Protein AF-A0A0S7YVN7-F1 (afdb_monomer_lite)

Radius of gyration: 20.63 Å; chains: 1; bounding box: 52×24×59 Å

pLDDT: mean 82.1, std 14.09, range [48.69, 96.38]

Foldseek 3Di:
DDQDVVNVVVVVVVVVVVPCPDPPQDPVNDDDDDPVVLVVLCPDPLRAAEEAADDPVQVVVDDDPNHDDQHVVCPPPDPPPDPDPPRHHDYDYPPDD

Structure (mmCIF, N/CA/C/O backbone):
data_AF-A0A0S7YVN7-F1
#
_entry.id   AF-A0A0S7YVN7-F1
#
loop_
_atom_site.group_PDB
_atom_site.id
_atom_site.type_symbol
_atom_site.label_atom_id
_atom_site.label_alt_id
_atom_site.label_comp_id
_atom_site.label_asym_id
_atom_site.label_entity_id
_atom_site.label_seq_id
_atom_site.pdbx_PDB_ins_code
_atom_site.Cartn_x
_atom_site.Cartn_y
_atom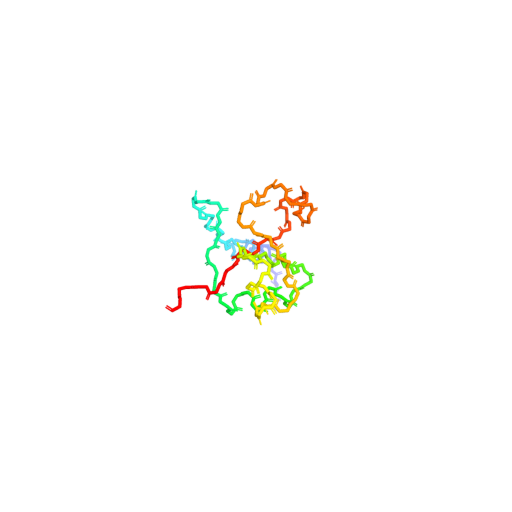_site.Cartn_z
_atom_site.occupancy
_atom_site.B_iso_or_equiv
_atom_site.auth_seq_id
_atom_site.auth_comp_id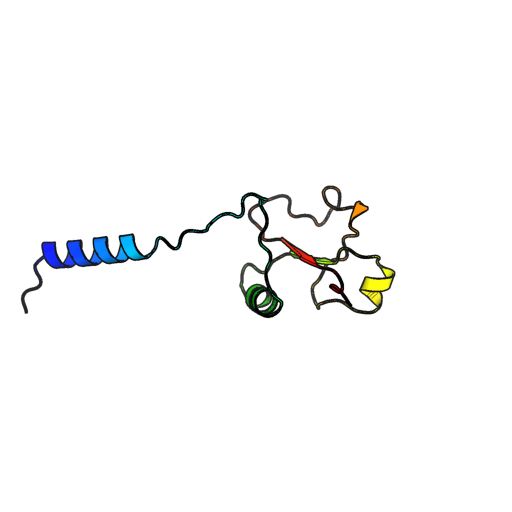
_atom_site.auth_asym_id
_atom_site.auth_atom_id
_atom_site.pdbx_PDB_model_num
ATOM 1 N N . MET A 1 1 ? -30.388 -6.851 46.287 1.00 48.69 1 MET A N 1
ATOM 2 C CA . MET A 1 1 ? -30.515 -5.890 45.169 1.00 48.69 1 MET A CA 1
ATOM 3 C C . MET A 1 1 ? -31.344 -6.569 44.089 1.00 48.69 1 MET A C 1
ATOM 5 O O . MET A 1 1 ? -30.892 -7.554 43.524 1.00 48.69 1 MET A O 1
ATOM 9 N N . LYS A 1 2 ? -32.621 -6.191 43.947 1.00 58.38 2 LYS A N 1
ATOM 10 C CA . LYS A 1 2 ? -33.590 -6.890 43.087 1.00 58.38 2 LYS A CA 1
ATOM 11 C C . LYS A 1 2 ? -33.639 -6.141 41.758 1.00 58.38 2 LYS A C 1
ATOM 13 O O . LYS A 1 2 ? -34.349 -5.149 41.629 1.00 58.38 2 LYS A O 1
ATOM 18 N N . ASN A 1 3 ? -32.786 -6.546 40.825 1.00 55.12 3 ASN A N 1
ATOM 19 C CA . ASN A 1 3 ? -32.613 -5.854 39.553 1.00 55.12 3 ASN A CA 1
ATOM 20 C C . ASN A 1 3 ? -33.898 -6.048 38.737 1.00 55.12 3 ASN A C 1
ATOM 22 O O . ASN A 1 3 ? -34.248 -7.173 38.385 1.00 55.12 3 ASN A O 1
ATOM 26 N N . SER A 1 4 ? -34.652 -4.969 38.516 1.00 66.56 4 SER A N 1
ATOM 27 C CA . SER A 1 4 ? -35.893 -5.038 37.743 1.00 66.56 4 SER A CA 1
ATOM 28 C C . SER A 1 4 ? -35.553 -5.277 36.263 1.00 66.56 4 SER A C 1
ATOM 30 O O . SER A 1 4 ? -34.578 -4.705 35.768 1.00 66.56 4 SER A O 1
ATOM 32 N N . PRO A 1 5 ? -36.343 -6.075 35.523 1.00 74.38 5 PRO A N 1
ATOM 33 C CA . PRO A 1 5 ? -36.070 -6.365 34.111 1.00 74.38 5 PRO A CA 1
ATOM 34 C C . PRO A 1 5 ? -36.052 -5.094 33.247 1.00 74.38 5 PRO A C 1
ATOM 36 O O . PRO A 1 5 ? -35.383 -5.050 32.221 1.00 74.38 5 PRO A O 1
ATOM 39 N N . ARG A 1 6 ? -36.713 -4.020 33.703 1.00 75.75 6 ARG A N 1
ATOM 40 C CA . ARG A 1 6 ? -36.684 -2.699 33.060 1.00 75.75 6 ARG A CA 1
ATOM 41 C C . ARG A 1 6 ? -35.337 -1.995 33.219 1.00 75.75 6 ARG A C 1
ATOM 43 O O . ARG A 1 6 ? -34.912 -1.314 32.296 1.00 75.75 6 ARG A O 1
ATOM 50 N N . ALA A 1 7 ? -34.662 -2.177 34.355 1.00 75.69 7 ALA A N 1
ATOM 51 C CA . ALA A 1 7 ? -33.326 -1.626 34.572 1.00 75.69 7 ALA A CA 1
ATOM 52 C C . ALA A 1 7 ? -32.281 -2.354 33.713 1.00 75.69 7 ALA A C 1
ATOM 54 O O . ALA A 1 7 ? -31.410 -1.711 33.140 1.00 75.69 7 ALA A O 1
ATOM 55 N N . LEU A 1 8 ? -32.415 -3.676 33.559 1.00 75.31 8 LEU A N 1
ATOM 56 C CA . LEU A 1 8 ? -31.544 -4.465 32.684 1.00 75.31 8 LEU A CA 1
ATOM 57 C C . LEU A 1 8 ? -31.730 -4.081 31.206 1.00 75.31 8 LEU A C 1
ATOM 59 O O . LEU A 1 8 ? -30.754 -3.903 30.485 1.00 75.31 8 LEU A O 1
ATOM 63 N N . LEU A 1 9 ? -32.983 -3.888 30.779 1.00 79.25 9 LEU A N 1
ATOM 64 C CA . LEU A 1 9 ? -33.301 -3.456 29.419 1.00 79.25 9 LEU A CA 1
ATOM 65 C C . LEU A 1 9 ? -32.792 -2.034 29.137 1.00 79.25 9 LEU A C 1
ATOM 67 O O . LEU A 1 9 ? -32.246 -1.784 28.070 1.00 79.25 9 LEU A O 1
ATOM 71 N N . ALA A 1 10 ? -32.913 -1.118 30.102 1.00 79.56 10 ALA A N 1
ATOM 72 C CA . ALA A 1 10 ? -32.404 0.245 29.967 1.00 79.56 10 ALA A CA 1
ATOM 73 C C . ALA A 1 10 ? -30.872 0.288 29.839 1.00 79.56 10 ALA A C 1
ATOM 75 O O . ALA A 1 10 ? -30.351 1.059 29.039 1.00 79.56 10 ALA A O 1
ATOM 76 N N . VAL A 1 11 ? -30.155 -0.568 30.574 1.00 81.50 11 VAL A N 1
ATOM 77 C CA . VAL A 1 11 ? -28.692 -0.687 30.469 1.00 81.50 11 VAL A CA 1
ATOM 78 C C . VAL A 1 11 ? -28.276 -1.284 29.122 1.00 81.50 11 VAL A C 1
ATOM 80 O O . VAL A 1 11 ? -27.338 -0.785 28.511 1.00 81.50 11 VAL A O 1
ATOM 83 N N . LEU A 1 12 ? -28.992 -2.293 28.618 1.00 78.00 12 LEU A N 1
ATOM 84 C CA . LEU A 1 12 ? -28.725 -2.882 27.298 1.00 78.00 12 LEU A CA 1
ATOM 85 C C . LEU A 1 12 ? -28.970 -1.889 26.155 1.00 78.00 12 LEU A C 1
ATOM 87 O O . LEU A 1 12 ? -28.157 -1.798 25.240 1.00 78.00 12 LEU A O 1
ATOM 91 N N . VAL A 1 13 ? -30.050 -1.108 26.225 1.00 78.06 13 VAL A N 1
ATOM 92 C CA . VAL A 1 13 ? -30.336 -0.052 25.241 1.00 78.06 13 VAL A CA 1
ATOM 93 C C . VAL A 1 13 ? -29.289 1.062 25.318 1.00 78.06 13 VAL A C 1
ATOM 95 O O . VAL A 1 13 ? -28.808 1.511 24.283 1.00 78.06 13 VAL A O 1
ATOM 98 N N . ALA A 1 14 ? -28.872 1.466 26.522 1.00 74.19 14 ALA A N 1
ATOM 99 C CA . ALA A 1 14 ? -27.810 2.457 26.693 1.00 74.19 14 ALA A CA 1
ATOM 100 C C . ALA A 1 14 ? -26.455 1.972 26.142 1.00 74.19 14 ALA A C 1
ATOM 102 O O . ALA A 1 14 ? -25.754 2.757 25.509 1.00 74.19 14 ALA A O 1
ATOM 103 N N . LEU A 1 15 ? -26.118 0.685 26.311 1.00 70.56 15 LEU A N 1
ATOM 104 C CA . LEU A 1 15 ? -24.909 0.086 25.730 1.00 70.56 15 LEU A CA 1
ATOM 105 C C . LEU A 1 15 ? -24.943 0.067 24.195 1.00 70.56 15 LEU A C 1
ATOM 107 O O . LEU A 1 15 ? -23.929 0.340 23.553 1.00 70.56 15 LEU A O 1
ATOM 111 N N . LEU A 1 16 ? -2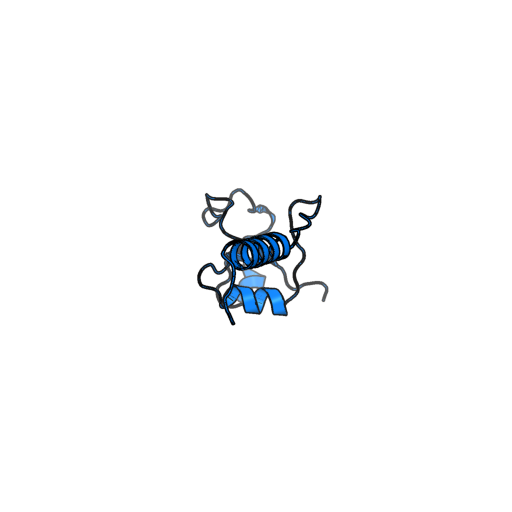6.102 -0.239 23.605 1.00 67.81 16 LEU A N 1
ATOM 112 C CA . LEU A 1 16 ? -26.274 -0.274 22.150 1.00 67.81 16 LEU A CA 1
ATOM 113 C C . LEU A 1 16 ? -26.179 1.125 21.521 1.00 67.81 16 LEU A C 1
ATOM 115 O O . LEU A 1 16 ? -25.662 1.257 20.416 1.00 67.81 16 LEU A O 1
ATOM 119 N N . LEU A 1 17 ? -26.610 2.176 22.228 1.00 62.56 17 LEU A N 1
ATOM 120 C CA . LEU A 1 17 ? -26.489 3.559 21.747 1.00 62.56 17 LEU A CA 1
ATOM 121 C C . LEU A 1 17 ? -25.051 4.105 21.808 1.00 62.56 17 LEU A C 1
ATOM 123 O O . LEU A 1 17 ? -24.717 4.996 21.032 1.00 62.56 17 LEU A O 1
ATOM 127 N N . SER A 1 18 ? -24.189 3.579 22.683 1.00 59.00 18 SER A N 1
ATOM 128 C CA . SER A 1 18 ? -22.781 4.005 22.783 1.00 59.00 18 SER A CA 1
ATOM 129 C C . SER A 1 18 ? -21.837 3.372 21.751 1.00 59.00 18 SER A C 1
ATOM 131 O O . SER A 1 18 ? -20.681 3.775 21.680 1.00 59.00 18 SER A O 1
ATOM 133 N N . ALA A 1 19 ? -22.301 2.408 20.948 1.00 56.00 19 ALA A N 1
ATOM 134 C CA . ALA A 1 19 ? -21.486 1.741 19.924 1.00 56.00 19 ALA A CA 1
ATOM 135 C C . ALA A 1 19 ? -21.499 2.450 18.554 1.00 56.00 19 ALA A C 1
ATOM 137 O O . ALA A 1 19 ? -20.865 1.987 17.609 1.00 56.00 19 ALA A O 1
ATOM 138 N N . GLY A 1 20 ? -22.202 3.580 18.435 1.00 53.25 20 GLY A N 1
ATOM 139 C CA . GLY A 1 20 ? -22.186 4.421 17.241 1.00 53.25 20 GLY A CA 1
ATOM 140 C C . GLY A 1 20 ? -20.917 5.265 17.151 1.00 53.25 20 GLY A C 1
ATOM 141 O O . GLY A 1 20 ? -21.002 6.491 17.191 1.00 53.25 20 GLY A O 1
ATOM 142 N N . SER A 1 21 ? -19.746 4.637 17.038 1.00 53.81 21 SER A N 1
ATOM 143 C CA . SER A 1 21 ? -18.570 5.327 16.511 1.00 53.81 21 SER A CA 1
ATOM 144 C C . SER A 1 21 ? -18.874 5.651 15.057 1.00 53.81 21 SER A C 1
ATOM 146 O O . SER A 1 21 ? -18.851 4.773 14.198 1.00 53.81 21 SER A O 1
ATOM 148 N N . GLY A 1 22 ? -19.258 6.900 14.801 1.00 53.28 22 GLY A N 1
ATOM 149 C CA . GLY A 1 22 ? -19.443 7.398 13.452 1.00 53.28 22 GLY A CA 1
ATOM 150 C C . GLY A 1 22 ? -18.155 7.191 12.670 1.00 53.28 22 GLY A C 1
ATOM 151 O O . GLY A 1 22 ? -17.160 7.863 12.927 1.00 53.28 22 GLY A O 1
ATOM 152 N N . ILE A 1 23 ? -18.186 6.266 11.714 1.00 53.81 23 ILE A N 1
ATOM 153 C CA . ILE A 1 23 ? -17.266 6.297 10.588 1.00 53.81 23 ILE A CA 1
ATOM 154 C C . ILE A 1 23 ? -17.701 7.531 9.804 1.00 53.81 23 ILE A C 1
ATOM 156 O O . ILE A 1 23 ? -18.666 7.497 9.039 1.00 53.81 23 ILE A O 1
ATOM 160 N N . CYS A 1 24 ? -17.062 8.664 10.083 1.00 51.56 24 CYS A N 1
ATOM 161 C CA . CYS A 1 24 ? -17.089 9.793 9.174 1.00 51.56 24 CYS A CA 1
ATOM 162 C C . CYS A 1 24 ? -16.377 9.314 7.912 1.00 51.56 24 CYS A C 1
ATOM 164 O O . CYS A 1 24 ? -15.159 9.406 7.820 1.00 51.56 24 CYS A O 1
ATOM 166 N N . ALA A 1 25 ? -17.134 8.718 6.992 1.00 56.09 25 ALA A N 1
ATOM 167 C CA . ALA A 1 25 ? -16.638 8.410 5.667 1.00 56.09 25 ALA A CA 1
ATOM 168 C C . ALA A 1 25 ? -16.106 9.717 5.070 1.00 56.09 25 ALA A C 1
ATOM 170 O O . ALA A 1 25 ? -16.848 10.701 4.969 1.00 56.09 25 ALA A O 1
ATOM 171 N N . ASP A 1 26 ? -14.814 9.744 4.751 1.00 59.75 26 ASP A N 1
ATOM 172 C CA . ASP A 1 26 ? -14.218 10.873 4.055 1.00 59.75 26 ASP A CA 1
ATOM 173 C C . ASP A 1 26 ? -14.951 11.048 2.710 1.00 59.75 26 ASP A C 1
ATOM 175 O O . ASP A 1 26 ? -15.165 10.060 1.995 1.00 59.75 26 ASP A O 1
ATOM 179 N N . PRO A 1 27 ? -15.377 12.270 2.342 1.00 61.31 27 PRO A N 1
ATOM 180 C CA . PRO A 1 27 ? -16.095 12.515 1.092 1.00 61.31 27 PRO A CA 1
ATOM 181 C C . PRO A 1 27 ? -15.309 12.118 -0.170 1.00 61.31 27 PRO A C 1
ATOM 183 O O . PRO A 1 27 ? -15.912 12.019 -1.239 1.00 61.31 27 PRO A O 1
ATOM 186 N N . GLN A 1 28 ? -13.995 11.895 -0.073 1.00 69.25 28 GLN A N 1
ATOM 187 C CA . GLN A 1 28 ? -13.137 11.423 -1.162 1.00 69.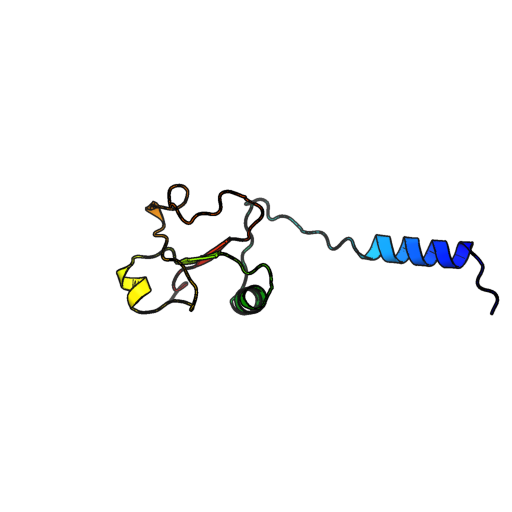25 28 GLN A CA 1
ATOM 188 C C . GLN A 1 28 ? -13.194 9.898 -1.373 1.00 69.25 28 GLN A C 1
ATOM 190 O O . GLN A 1 28 ? -12.676 9.408 -2.375 1.00 69.25 28 GLN A O 1
ATOM 195 N N . GLY A 1 29 ? -13.811 9.138 -0.459 1.00 81.88 29 GLY A N 1
ATOM 196 C CA . GLY A 1 29 ? -13.919 7.678 -0.561 1.00 81.88 29 GLY A CA 1
ATOM 197 C C . GLY A 1 29 ? -12.642 6.910 -0.201 1.00 81.88 29 GLY A C 1
ATOM 198 O O . GLY A 1 29 ? -12.559 5.719 -0.489 1.00 81.88 29 GLY A O 1
ATOM 199 N N . TYR A 1 30 ? -11.661 7.565 0.426 1.00 86.50 30 TYR A N 1
ATOM 200 C CA . TYR A 1 30 ? -10.455 6.938 0.975 1.00 86.50 30 TYR A CA 1
ATOM 201 C C . TYR A 1 30 ? -10.075 7.577 2.317 1.00 86.50 30 TYR A C 1
ATOM 203 O O . TYR A 1 30 ? -10.422 8.724 2.583 1.00 86.50 30 TYR A O 1
ATOM 211 N N . GLU A 1 31 ? -9.332 6.850 3.152 1.00 90.69 31 GLU A N 1
ATOM 212 C CA . GLU A 1 31 ? -8.800 7.355 4.422 1.00 90.69 31 GLU A CA 1
ATOM 213 C C . GLU A 1 31 ? -7.280 7.541 4.326 1.00 90.69 31 GLU A C 1
ATOM 215 O O . GLU A 1 31 ? -6.574 6.697 3.771 1.00 90.69 31 GLU A O 1
ATOM 220 N N . ILE A 1 32 ? -6.765 8.647 4.874 1.00 91.00 32 ILE A N 1
ATOM 221 C CA . ILE A 1 32 ? -5.325 8.824 5.088 1.00 91.00 32 ILE A CA 1
ATOM 222 C C . ILE A 1 32 ? -4.981 8.304 6.477 1.00 91.00 32 ILE A C 1
ATOM 224 O O . ILE A 1 32 ? -5.421 8.864 7.479 1.00 91.00 32 ILE A O 1
ATOM 228 N N . ILE A 1 33 ? -4.152 7.266 6.516 1.00 92.00 33 ILE A N 1
ATOM 229 C CA . ILE A 1 33 ? -3.679 6.633 7.746 1.00 92.00 33 ILE A CA 1
ATOM 230 C C . ILE A 1 33 ? -2.175 6.840 7.926 1.00 92.00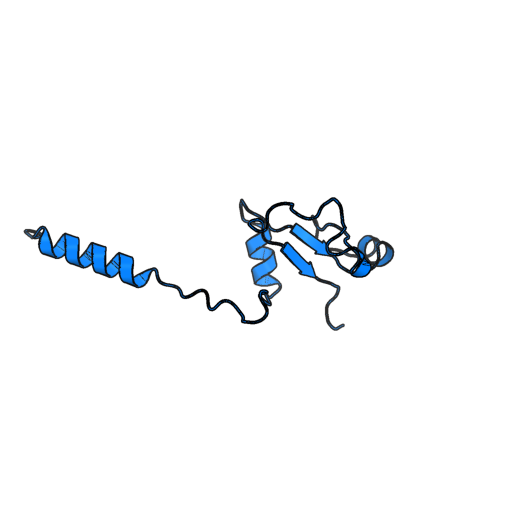 33 ILE A C 1
ATOM 232 O O . ILE A 1 33 ? -1.430 6.992 6.954 1.00 92.00 33 ILE A O 1
ATOM 236 N N . ASP A 1 34 ? -1.718 6.839 9.174 1.00 93.19 34 ASP A N 1
ATOM 237 C CA . ASP A 1 34 ? -0.297 6.922 9.503 1.00 93.19 34 ASP A CA 1
ATOM 238 C C . ASP A 1 34 ? 0.394 5.543 9.545 1.00 93.19 34 ASP A C 1
ATOM 240 O O . ASP A 1 34 ? -0.220 4.477 9.448 1.00 93.19 34 ASP A O 1
ATOM 244 N N . THR A 1 35 ? 1.718 5.549 9.711 1.00 91.62 35 THR A N 1
ATOM 245 C CA . THR A 1 35 ? 2.523 4.319 9.741 1.00 91.62 35 THR A CA 1
ATOM 246 C C . THR A 1 35 ? 2.239 3.428 10.955 1.00 91.62 35 THR A C 1
ATOM 248 O O . THR A 1 35 ? 2.447 2.214 10.876 1.00 91.62 35 THR A O 1
ATOM 251 N N . GLN A 1 36 ? 1.752 3.981 12.073 1.00 93.44 36 GLN A N 1
ATOM 252 C CA . GLN A 1 36 ? 1.351 3.186 13.238 1.00 93.44 36 GLN A CA 1
ATOM 253 C C . GLN A 1 36 ? 0.049 2.440 12.958 1.00 93.44 36 GLN A C 1
ATOM 255 O O . GLN A 1 36 ? -0.047 1.257 13.287 1.00 93.44 36 GLN A O 1
ATOM 260 N N . GLN A 1 37 ? -0.916 3.092 12.311 1.00 94.31 37 GLN A N 1
ATOM 261 C CA . GLN A 1 37 ? -2.164 2.465 11.883 1.00 94.31 37 GLN A CA 1
ATOM 262 C C . GLN A 1 37 ? -1.892 1.335 10.882 1.00 94.31 37 GLN A C 1
ATOM 264 O O . GLN A 1 37 ? -2.357 0.218 11.102 1.00 94.31 37 GLN A O 1
ATOM 269 N N . VAL A 1 38 ? -1.047 1.560 9.866 1.00 93.62 38 VAL A N 1
ATOM 270 C CA . VAL A 1 38 ? -0.639 0.497 8.922 1.00 93.62 38 VAL A CA 1
ATOM 271 C C . VAL A 1 38 ? -0.043 -0.699 9.668 1.00 93.62 38 VAL A C 1
ATOM 273 O O . VAL A 1 38 ? -0.439 -1.842 9.444 1.00 93.62 38 VAL A O 1
ATOM 276 N N . LYS A 1 39 ? 0.870 -0.449 10.615 1.00 93.44 39 LYS A N 1
ATOM 277 C CA . LYS A 1 39 ? 1.493 -1.511 11.414 1.00 93.44 39 LYS A CA 1
ATOM 278 C C . LYS A 1 39 ? 0.476 -2.305 12.240 1.00 93.44 39 LYS A C 1
ATOM 280 O O . LYS A 1 39 ? 0.641 -3.513 12.393 1.00 93.44 39 LYS A O 1
ATOM 285 N N . GLN A 1 40 ? -0.549 -1.648 12.779 1.00 93.81 40 GLN A N 1
ATOM 286 C CA . GLN A 1 40 ? -1.634 -2.318 13.501 1.00 93.81 40 GLN A CA 1
ATOM 287 C C . GLN A 1 40 ? -2.466 -3.195 12.560 1.00 93.81 40 GLN A C 1
ATOM 289 O O . GLN A 1 40 ? -2.715 -4.355 12.881 1.00 93.81 40 GLN A O 1
ATOM 294 N N . MET A 1 41 ? -2.825 -2.678 11.381 1.00 92.81 41 MET A N 1
ATOM 295 C CA . MET A 1 41 ? -3.591 -3.415 10.370 1.00 92.81 41 MET A CA 1
ATOM 296 C C . MET A 1 41 ? -2.849 -4.661 9.869 1.00 92.81 41 MET A C 1
ATOM 298 O O . MET A 1 41 ? -3.458 -5.709 9.689 1.00 92.81 41 MET A O 1
ATOM 302 N N . MET A 1 42 ? -1.523 -4.592 9.717 1.00 91.31 42 MET A N 1
ATOM 303 C CA . MET A 1 42 ? -0.701 -5.753 9.343 1.00 91.31 42 MET A CA 1
ATOM 304 C C . MET A 1 42 ? -0.713 -6.889 10.382 1.00 91.31 42 MET A C 1
ATOM 306 O O . MET A 1 42 ? -0.336 -8.014 10.054 1.00 91.31 42 MET A O 1
ATOM 310 N N . GLY A 1 43 ? -1.100 -6.606 11.630 1.00 89.94 43 GLY A N 1
ATOM 311 C CA . GLY A 1 43 ? -1.234 -7.598 12.698 1.00 89.94 43 GLY A CA 1
ATOM 312 C C . GLY A 1 43 ? -2.638 -8.194 12.844 1.00 89.94 43 GLY A C 1
ATOM 313 O O . GLY A 1 43 ? -2.822 -9.059 13.699 1.00 89.94 43 GLY A O 1
ATOM 314 N N . ALA A 1 44 ? -3.618 -7.725 12.067 1.00 89.00 44 ALA A N 1
ATOM 315 C CA . ALA A 1 44 ? -4.991 -8.222 12.101 1.00 89.00 44 ALA A CA 1
ATOM 316 C C . ALA A 1 44 ? -5.148 -9.532 11.307 1.00 89.00 44 ALA A C 1
ATOM 318 O O . ALA A 1 44 ? -4.312 -9.866 10.464 1.00 89.00 44 ALA A O 1
ATOM 319 N N . GLU A 1 45 ? -6.230 -10.271 11.572 1.00 86.06 45 GLU A N 1
ATOM 320 C CA . GLU A 1 45 ? -6.596 -11.449 10.771 1.00 86.06 45 GLU A CA 1
ATOM 321 C C . GLU A 1 45 ? -6.915 -11.035 9.324 1.00 86.06 45 GLU A C 1
ATOM 323 O O . GLU A 1 45 ? -6.338 -11.588 8.386 1.00 86.06 45 GLU A O 1
ATOM 328 N N . ASP A 1 46 ? -7.707 -9.972 9.163 1.00 84.94 46 ASP A N 1
ATOM 329 C CA . ASP A 1 46 ? -8.066 -9.365 7.875 1.00 84.94 46 ASP A CA 1
ATOM 330 C C . ASP A 1 46 ? -7.064 -8.263 7.490 1.00 84.94 46 ASP A C 1
ATOM 332 O O . ASP A 1 46 ? -7.377 -7.071 7.422 1.00 84.94 46 ASP A O 1
ATOM 336 N N . LYS A 1 47 ? -5.797 -8.652 7.322 1.00 90.12 47 LYS A N 1
ATOM 337 C CA . LYS A 1 47 ? -4.732 -7.721 6.920 1.00 90.12 47 LYS A CA 1
ATOM 338 C C . LYS A 1 47 ? -4.994 -7.135 5.523 1.00 90.12 47 LYS A C 1
ATOM 340 O O . LYS A 1 47 ? -5.447 -7.858 4.635 1.00 90.12 47 LYS A O 1
ATOM 345 N N . PRO A 1 48 ? -4.639 -5.862 5.290 1.00 92.12 48 PRO A N 1
ATOM 346 C CA . PRO A 1 48 ? -4.858 -5.226 4.003 1.00 92.12 48 PRO A CA 1
ATOM 347 C C . PRO A 1 48 ? -3.889 -5.725 2.930 1.00 92.12 48 PRO A C 1
ATOM 349 O O . PRO A 1 48 ? -2.767 -6.149 3.232 1.00 92.12 48 PRO A O 1
ATOM 352 N N . LEU A 1 49 ? -4.276 -5.552 1.666 1.00 92.44 49 LEU A N 1
ATOM 353 C CA . LEU A 1 49 ? -3.317 -5.531 0.565 1.00 92.44 49 LEU A CA 1
ATOM 354 C C . LEU A 1 49 ? -2.462 -4.265 0.685 1.00 92.44 49 LEU A C 1
ATOM 356 O O . LEU A 1 49 ? -2.974 -3.146 0.623 1.00 92.44 49 LEU A O 1
ATOM 360 N N . LEU A 1 50 ? -1.150 -4.437 0.817 1.00 94.50 50 LEU A N 1
ATOM 361 C CA . LEU A 1 50 ? -0.193 -3.335 0.782 1.00 94.50 50 LEU A CA 1
ATOM 362 C C . LEU A 1 50 ? 0.284 -3.118 -0.655 1.00 94.50 50 LEU A C 1
ATOM 364 O O . LEU A 1 50 ? 1.153 -3.836 -1.146 1.00 94.50 50 LEU A O 1
ATOM 368 N N . ALA A 1 51 ? -0.286 -2.125 -1.330 1.00 94.62 51 ALA A N 1
ATOM 369 C CA . ALA A 1 51 ? 0.044 -1.792 -2.708 1.00 94.62 51 ALA A CA 1
ATOM 370 C C . ALA A 1 51 ? 1.147 -0.723 -2.751 1.00 94.62 51 ALA A C 1
ATOM 372 O O . ALA A 1 51 ? 0.906 0.455 -2.473 1.00 94.62 51 ALA A O 1
ATOM 373 N N . PHE A 1 52 ? 2.363 -1.129 -3.116 1.00 96.12 52 PHE A N 1
ATOM 374 C CA . PHE A 1 52 ? 3.467 -0.208 -3.379 1.00 96.12 52 PHE A CA 1
ATOM 375 C C . PHE A 1 52 ? 3.352 0.345 -4.799 1.00 96.12 52 PHE A C 1
ATOM 377 O O . PHE A 1 52 ? 3.431 -0.421 -5.763 1.00 96.12 52 PHE A O 1
ATOM 384 N N . THR A 1 53 ? 3.188 1.661 -4.935 1.00 95.56 53 THR A N 1
ATOM 385 C CA . THR A 1 53 ? 2.739 2.268 -6.199 1.00 95.56 53 THR A CA 1
ATOM 386 C C . THR A 1 53 ? 3.834 2.826 -7.104 1.00 95.56 53 THR A C 1
ATOM 388 O O . THR A 1 53 ? 3.522 3.445 -8.122 1.00 95.56 53 THR A O 1
ATOM 391 N N . LEU A 1 54 ? 5.108 2.649 -6.744 1.00 95.31 54 LEU A N 1
ATOM 392 C CA . LEU A 1 54 ? 6.245 3.093 -7.559 1.00 95.31 54 LEU A CA 1
ATOM 393 C C . LEU A 1 54 ? 6.770 1.959 -8.456 1.00 95.31 54 LEU A C 1
ATOM 395 O O . LEU A 1 54 ? 6.136 0.911 -8.604 1.00 95.31 54 LEU A O 1
ATOM 399 N N . SER A 1 55 ? 7.925 2.171 -9.091 1.00 95.12 55 SER A N 1
ATOM 400 C CA . SER A 1 55 ? 8.473 1.212 -10.048 1.00 95.12 55 SER A CA 1
ATOM 401 C C . SER A 1 55 ? 8.943 -0.095 -9.383 1.00 95.12 55 SER A C 1
ATOM 403 O O . SER A 1 55 ? 9.337 -0.103 -8.213 1.00 95.12 55 SER A O 1
ATOM 405 N N . PRO A 1 56 ? 9.026 -1.205 -10.143 1.00 95.31 56 PRO A N 1
ATOM 406 C CA . PRO A 1 56 ? 9.622 -2.449 -9.652 1.00 95.31 56 PRO A CA 1
ATOM 407 C C . PRO A 1 56 ? 11.083 -2.305 -9.203 1.00 95.31 56 PRO A C 1
ATOM 409 O O . PRO A 1 56 ? 11.543 -3.067 -8.357 1.00 95.31 56 PRO A O 1
ATOM 412 N N . ILE A 1 57 ? 11.819 -1.335 -9.761 1.00 96.25 57 ILE A N 1
ATOM 413 C CA . ILE A 1 57 ? 13.200 -1.039 -9.354 1.00 96.25 57 ILE A CA 1
ATOM 414 C C . ILE A 1 57 ? 13.208 -0.488 -7.928 1.00 96.25 57 ILE A C 1
ATOM 416 O O . ILE A 1 57 ? 13.976 -0.957 -7.096 1.00 96.25 57 ILE A O 1
ATOM 420 N N . GLU A 1 58 ? 12.336 0.475 -7.637 1.00 96.12 58 GLU A N 1
ATOM 421 C CA . GLU A 1 58 ? 12.198 1.061 -6.302 1.00 96.12 58 GLU A CA 1
ATOM 422 C C . GLU A 1 58 ? 11.710 0.029 -5.287 1.00 96.12 58 GLU A C 1
ATOM 424 O O . GLU A 1 58 ? 12.278 -0.075 -4.205 1.00 96.12 58 GLU A O 1
ATOM 429 N N . PHE A 1 59 ? 10.744 -0.806 -5.678 1.00 96.19 59 PHE A N 1
ATOM 430 C CA . PHE A 1 59 ? 10.274 -1.915 -4.851 1.00 96.19 59 PHE A CA 1
ATOM 431 C C . PHE A 1 59 ? 11.405 -2.890 -4.493 1.00 96.19 59 PHE A C 1
ATOM 433 O O . PHE A 1 59 ? 11.502 -3.356 -3.359 1.00 96.19 59 PHE A O 1
ATOM 440 N N . ALA A 1 60 ? 12.289 -3.197 -5.448 1.00 96.38 60 ALA A N 1
ATOM 441 C CA . ALA A 1 60 ? 13.428 -4.082 -5.218 1.00 96.38 60 ALA A CA 1
ATOM 442 C C . ALA A 1 60 ? 14.497 -3.474 -4.292 1.00 96.38 60 ALA A C 1
ATOM 444 O O . ALA A 1 60 ? 15.262 -4.226 -3.687 1.00 96.38 60 ALA A O 1
ATOM 445 N N . ILE A 1 61 ? 14.566 -2.142 -4.189 1.00 95.50 61 ILE A N 1
ATOM 446 C CA . ILE A 1 61 ? 15.486 -1.439 -3.288 1.00 95.50 61 ILE A CA 1
ATOM 447 C C . ILE A 1 61 ? 14.961 -1.502 -1.853 1.00 95.50 61 ILE A C 1
ATOM 449 O O . ILE A 1 61 ? 15.685 -1.942 -0.960 1.00 95.50 61 ILE A O 1
ATOM 453 N N . GLU A 1 62 ? 13.716 -1.078 -1.634 1.00 94.62 62 GLU A N 1
ATOM 454 C CA . GLU A 1 62 ? 13.094 -1.046 -0.313 1.00 94.62 62 GLU A CA 1
ATOM 455 C C . GLU A 1 62 ? 11.565 -1.095 -0.426 1.00 94.62 62 GLU A C 1
ATOM 457 O O . GLU A 1 62 ? 10.948 -0.402 -1.232 1.00 94.62 62 GLU A O 1
ATOM 462 N N . HIS A 1 63 ? 10.936 -1.928 0.401 1.00 95.94 63 HIS A N 1
ATOM 463 C CA . HIS A 1 63 ? 9.485 -1.996 0.542 1.00 95.94 63 HIS A CA 1
ATOM 464 C C . HIS A 1 63 ? 9.111 -2.547 1.923 1.00 95.94 63 HIS A C 1
ATOM 466 O O . HIS A 1 63 ? 9.920 -3.177 2.608 1.00 95.94 63 HIS A O 1
ATOM 472 N N . ILE A 1 64 ? 7.859 -2.329 2.333 1.00 95.12 64 ILE A N 1
ATOM 473 C CA . ILE A 1 64 ? 7.302 -2.938 3.540 1.00 95.12 64 ILE A CA 1
ATOM 474 C C . ILE A 1 64 ? 7.139 -4.447 3.274 1.00 95.12 64 ILE A C 1
ATOM 476 O O . ILE A 1 64 ? 6.549 -4.816 2.259 1.00 95.12 64 ILE A O 1
ATOM 480 N N . PRO A 1 65 ? 7.638 -5.346 4.142 1.00 94.19 65 PRO A N 1
ATOM 481 C CA . PRO A 1 65 ? 7.490 -6.783 3.930 1.00 94.19 65 PRO A CA 1
ATOM 482 C C . PRO A 1 65 ? 6.024 -7.207 3.782 1.00 94.19 65 PRO A C 1
ATOM 484 O O . PRO A 1 65 ? 5.185 -6.859 4.611 1.00 94.19 65 PRO A O 1
ATOM 487 N N . GLY A 1 66 ? 5.737 -8.003 2.750 1.00 92.56 66 GLY A N 1
ATOM 488 C CA . GLY A 1 66 ? 4.377 -8.444 2.422 1.00 92.56 66 GLY A CA 1
ATOM 489 C C . GLY A 1 66 ? 3.626 -7.528 1.453 1.00 92.56 66 GLY A C 1
ATOM 490 O O . GLY A 1 66 ? 2.478 -7.824 1.139 1.00 92.56 66 GLY A O 1
ATOM 491 N N . SER A 1 67 ? 4.255 -6.455 0.967 1.00 95.06 67 SER A N 1
ATOM 492 C CA . SER A 1 67 ? 3.696 -5.618 -0.094 1.00 95.06 67 SER A CA 1
ATOM 493 C C . SER A 1 67 ? 3.689 -6.298 -1.462 1.00 95.06 67 SER A C 1
ATOM 495 O O . SER A 1 67 ? 4.578 -7.085 -1.786 1.00 95.06 67 SER A O 1
ATOM 497 N N . THR A 1 68 ? 2.736 -5.888 -2.294 1.00 93.94 68 THR A N 1
ATOM 498 C CA . THR A 1 68 ? 2.693 -6.154 -3.734 1.00 93.94 68 THR A CA 1
ATOM 499 C C . THR A 1 68 ? 3.110 -4.891 -4.486 1.00 93.94 68 THR A C 1
ATOM 501 O O . THR A 1 68 ? 2.650 -3.789 -4.182 1.00 93.94 68 THR A O 1
ATOM 504 N N . CYS A 1 69 ? 3.976 -5.033 -5.492 1.00 95.31 69 CYS A N 1
ATOM 505 C CA . CYS A 1 69 ? 4.329 -3.938 -6.394 1.00 95.31 69 CYS A CA 1
ATOM 506 C C . CYS A 1 69 ? 3.221 -3.739 -7.437 1.00 95.31 69 CYS A C 1
ATOM 508 O O . CYS A 1 69 ? 3.074 -4.551 -8.351 1.00 95.31 69 CYS A O 1
ATOM 510 N N . ILE A 1 70 ? 2.468 -2.646 -7.312 1.00 95.00 70 ILE A N 1
ATOM 511 C CA . ILE A 1 70 ? 1.404 -2.261 -8.244 1.00 95.00 70 ILE A CA 1
ATOM 512 C C . ILE A 1 70 ? 1.687 -0.835 -8.718 1.00 95.00 70 ILE A C 1
ATOM 514 O O . ILE A 1 70 ? 1.158 0.107 -8.125 1.00 95.00 70 ILE A O 1
ATOM 518 N N . PRO A 1 71 ? 2.517 -0.652 -9.764 1.00 94.00 71 PRO A N 1
ATOM 519 C CA . PRO A 1 71 ? 2.786 0.663 -10.335 1.00 94.00 71 PRO A CA 1
ATOM 520 C C . PRO A 1 71 ? 1.497 1.450 -10.569 1.00 94.00 71 PRO A C 1
ATOM 522 O O . PRO A 1 71 ? 0.486 0.876 -10.985 1.00 94.00 71 PRO A O 1
ATOM 525 N N . PHE A 1 72 ? 1.534 2.754 -10.300 1.00 92.25 72 PHE A N 1
ATOM 526 C CA . PHE A 1 72 ? 0.359 3.625 -10.342 1.00 92.25 72 PHE A CA 1
ATOM 527 C C . PHE A 1 72 ? -0.453 3.491 -11.642 1.00 92.25 72 PHE A C 1
ATOM 529 O O . PHE A 1 72 ? -1.682 3.475 -11.615 1.00 92.25 72 PHE A O 1
ATOM 536 N N . GLU A 1 73 ? 0.219 3.317 -12.780 1.00 91.94 73 GLU A N 1
ATOM 537 C CA . GLU A 1 73 ? -0.398 3.182 -14.103 1.00 91.94 73 GLU A CA 1
ATOM 538 C C . GLU A 1 73 ? -1.200 1.883 -14.284 1.00 91.94 73 GLU A C 1
ATOM 540 O O . GLU A 1 73 ? -1.998 1.773 -15.215 1.00 91.94 73 GLU A O 1
ATOM 545 N N . LEU A 1 74 ? -0.985 0.892 -13.416 1.00 91.06 74 LEU A N 1
ATOM 546 C CA . LEU A 1 74 ? -1.653 -0.409 -13.448 1.00 91.06 74 LEU A CA 1
ATOM 547 C C . LEU A 1 74 ? -2.798 -0.516 -12.433 1.00 91.06 74 LEU A C 1
ATOM 549 O O . LEU A 1 74 ? -3.518 -1.519 -12.435 1.00 91.06 74 LEU A O 1
ATOM 553 N N . ILE A 1 75 ? -3.005 0.497 -11.586 1.00 87.88 75 ILE A N 1
ATOM 554 C CA . ILE A 1 75 ? -4.112 0.520 -10.623 1.00 87.88 75 ILE A CA 1
ATOM 555 C C . ILE A 1 75 ? -5.448 0.363 -11.368 1.00 87.88 75 ILE A C 1
ATOM 557 O O . ILE A 1 75 ? -5.704 1.012 -12.380 1.00 87.88 75 ILE A O 1
ATOM 561 N N . GLY A 1 76 ? -6.295 -0.545 -10.876 1.00 82.19 76 GLY A N 1
ATOM 562 C CA . GLY A 1 76 ? -7.593 -0.883 -11.473 1.00 82.19 76 GLY A CA 1
ATOM 563 C C . GLY A 1 76 ? -7.549 -1.937 -12.587 1.00 82.19 76 GLY A C 1
ATOM 564 O O . GLY A 1 76 ? -8.593 -2.476 -12.933 1.00 82.19 76 GLY A O 1
ATOM 565 N N . ASN A 1 77 ? -6.367 -2.273 -13.114 1.00 83.44 77 ASN A N 1
ATOM 566 C CA . ASN A 1 77 ? -6.191 -3.311 -14.142 1.00 83.44 77 ASN A CA 1
ATOM 567 C C . ASN A 1 77 ? -5.193 -4.407 -13.728 1.00 83.44 77 ASN A C 1
ATOM 569 O O . ASN A 1 77 ? -4.868 -5.287 -14.525 1.00 83.44 77 ASN A O 1
ATOM 573 N N . TYR A 1 78 ? -4.667 -4.339 -12.504 1.00 80.06 78 TYR A N 1
ATOM 574 C CA . TYR A 1 78 ? -3.692 -5.294 -11.995 1.00 80.06 78 TYR A CA 1
ATOM 575 C C . TYR A 1 78 ? -4.381 -6.565 -11.489 1.00 80.06 78 TYR A C 1
ATOM 577 O O . TYR A 1 78 ? -5.370 -6.489 -10.768 1.00 80.06 78 TYR A O 1
ATOM 585 N N . TYR A 1 79 ? -3.848 -7.733 -11.855 1.00 79.38 79 TYR A N 1
ATOM 586 C CA . TYR A 1 79 ? -4.495 -9.029 -11.614 1.00 79.38 79 TYR A CA 1
ATOM 587 C C . TYR A 1 79 ? -4.567 -9.434 -10.132 1.00 79.38 79 TYR A C 1
ATOM 589 O O . TYR A 1 79 ? -5.382 -10.279 -9.787 1.00 79.38 79 TYR A O 1
ATOM 597 N N . GLU A 1 80 ? -3.726 -8.854 -9.266 1.00 75.69 80 GLU A N 1
ATOM 598 C CA . GLU A 1 80 ? -3.771 -9.077 -7.808 1.00 75.69 80 GLU A CA 1
ATOM 599 C C . GLU A 1 80 ? -4.641 -8.052 -7.071 1.00 75.69 80 GLU A C 1
ATOM 601 O O . GLU A 1 80 ? -4.654 -8.037 -5.842 1.00 75.69 80 GLU A O 1
ATOM 606 N N . MET A 1 81 ? -5.351 -7.172 -7.788 1.00 81.88 81 MET A N 1
ATOM 607 C CA . MET A 1 81 ? -6.357 -6.338 -7.136 1.00 81.88 81 MET A CA 1
ATOM 608 C C . MET A 1 81 ? -7.485 -7.224 -6.597 1.00 81.88 81 MET A C 1
ATOM 610 O O . MET A 1 81 ? -7.953 -8.098 -7.331 1.00 81.88 81 MET A O 1
ATOM 614 N N . PRO A 1 82 ? -7.952 -6.996 -5.357 1.00 80.62 82 PRO A N 1
ATOM 615 C CA . PRO A 1 82 ? -9.121 -7.678 -4.827 1.00 80.62 82 PRO A CA 1
ATOM 616 C C . PRO A 1 82 ? -10.316 -7.507 -5.768 1.00 80.62 82 PRO A C 1
ATOM 618 O O . PRO A 1 82 ? -10.614 -6.399 -6.216 1.00 80.62 82 PRO A O 1
ATOM 621 N N . GLU A 1 83 ? -10.999 -8.610 -6.075 1.00 78.19 83 GLU A N 1
ATOM 622 C CA . GLU A 1 83 ? -12.252 -8.566 -6.837 1.00 78.19 83 GLU A CA 1
ATOM 623 C C . GLU A 1 83 ? -13.392 -7.972 -5.994 1.00 78.19 83 GLU A C 1
ATOM 625 O O . GLU A 1 83 ? -14.316 -7.363 -6.536 1.00 78.19 83 GLU A O 1
ATOM 630 N N . ASP A 1 84 ? -13.312 -8.135 -4.669 1.00 71.56 84 ASP A N 1
ATOM 631 C CA . ASP A 1 84 ? -14.253 -7.582 -3.701 1.00 71.56 84 ASP A CA 1
ATOM 632 C C . ASP A 1 84 ? -13.698 -6.295 -3.071 1.00 71.56 84 ASP A C 1
ATOM 634 O O . ASP A 1 84 ? -12.565 -6.238 -2.598 1.00 71.56 84 ASP A O 1
ATOM 638 N N . SER A 1 85 ? -14.536 -5.260 -3.019 1.00 64.56 85 SER A N 1
ATOM 639 C CA . SER A 1 85 ? -14.268 -3.996 -2.323 1.00 64.56 85 SER A CA 1
ATOM 640 C C . SER A 1 85 ? -14.237 -4.110 -0.791 1.00 64.56 85 SER A C 1
ATOM 642 O O . SER A 1 85 ? -13.950 -3.117 -0.122 1.00 64.56 85 SER A O 1
ATOM 644 N N . ALA A 1 86 ? -14.596 -5.271 -0.233 1.00 66.69 86 ALA A N 1
ATOM 645 C CA . ALA A 1 86 ? -14.602 -5.514 1.207 1.00 66.69 86 ALA A CA 1
ATOM 646 C C . ALA A 1 86 ? -13.193 -5.645 1.809 1.00 66.69 86 ALA A C 1
ATOM 648 O O . ALA A 1 86 ? -13.010 -5.316 2.983 1.00 66.69 86 ALA A O 1
ATOM 649 N N . ASP A 1 87 ? -12.206 -6.079 1.021 1.00 79.44 87 ASP A N 1
ATOM 650 C CA . ASP A 1 87 ? -10.835 -6.232 1.498 1.00 79.44 87 ASP A CA 1
ATOM 651 C C . ASP A 1 87 ? -10.118 -4.871 1.509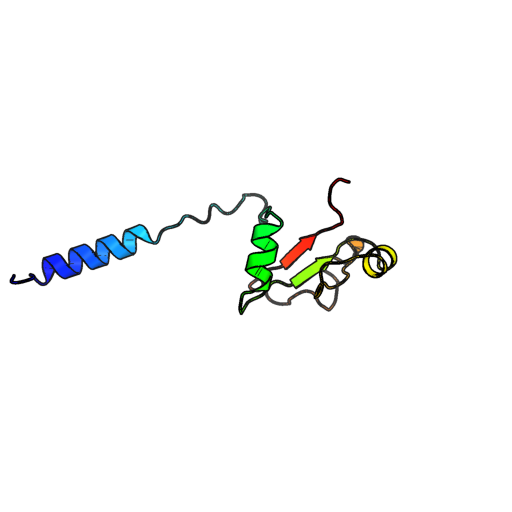 1.00 79.44 87 ASP A C 1
ATOM 653 O O . ASP A 1 87 ? -10.063 -4.184 0.482 1.00 79.44 87 ASP A O 1
ATOM 657 N N . PRO A 1 88 ? -9.544 -4.441 2.648 1.00 88.38 88 PRO A N 1
ATOM 658 C CA . PRO A 1 88 ? -8.897 -3.142 2.724 1.00 88.38 88 PRO A CA 1
ATOM 659 C C . PRO A 1 88 ? -7.623 -3.111 1.870 1.00 88.38 88 PRO A C 1
ATOM 661 O O . PRO A 1 88 ? -6.781 -4.008 1.935 1.00 88.38 88 PRO A O 1
ATOM 664 N N . ILE A 1 89 ? -7.442 -2.033 1.106 1.00 92.06 89 ILE A N 1
ATOM 665 C CA . ILE A 1 89 ? -6.223 -1.771 0.334 1.00 92.06 89 ILE A CA 1
ATOM 666 C C . ILE A 1 89 ? -5.545 -0.532 0.904 1.00 92.06 89 ILE A C 1
ATOM 668 O O . ILE A 1 89 ? -6.166 0.519 1.058 1.00 92.06 89 ILE A O 1
ATOM 672 N N . VAL A 1 90 ? -4.251 -0.645 1.183 1.00 94.25 90 VAL A N 1
ATOM 673 C CA . VAL A 1 90 ? -3.407 0.475 1.596 1.00 94.25 90 VAL A CA 1
ATOM 674 C C . VAL A 1 90 ? -2.414 0.758 0.477 1.00 94.25 90 VAL A C 1
ATOM 676 O O . VAL A 1 90 ? -1.490 -0.019 0.232 1.00 94.25 90 VAL A O 1
ATOM 679 N N . PHE A 1 91 ? -2.604 1.889 -0.197 1.00 94.31 91 PHE A N 1
ATOM 680 C CA . PHE A 1 91 ? -1.671 2.399 -1.197 1.00 94.31 91 PHE A CA 1
ATOM 681 C C . PHE A 1 91 ? -0.576 3.223 -0.527 1.00 94.31 91 PHE A C 1
ATOM 683 O O . PHE A 1 91 ? -0.870 4.107 0.280 1.00 94.31 91 PHE A O 1
ATOM 690 N N . TYR A 1 92 ? 0.684 2.967 -0.875 1.00 95.44 92 TYR A N 1
ATOM 691 C CA . TYR A 1 92 ? 1.804 3.746 -0.357 1.00 95.44 92 TYR A CA 1
ATOM 692 C C . TYR A 1 92 ? 2.960 3.864 -1.357 1.00 95.44 92 TYR A C 1
ATOM 694 O O . TYR A 1 92 ? 3.111 3.084 -2.299 1.00 95.44 92 TYR A O 1
ATOM 702 N N . CYS A 1 93 ? 3.805 4.859 -1.112 1.00 93.38 93 CYS A N 1
ATOM 703 C CA . CYS A 1 93 ? 5.084 5.081 -1.777 1.00 93.38 93 CYS A CA 1
ATOM 704 C C . CYS A 1 93 ? 6.149 5.381 -0.704 1.00 93.38 93 CYS A C 1
ATOM 706 O O . CYS A 1 93 ? 5.905 5.169 0.483 1.00 93.38 93 CYS A O 1
ATOM 708 N N . HIS A 1 94 ? 7.315 5.914 -1.075 1.00 90.31 94 HIS A N 1
ATOM 709 C CA . HIS A 1 94 ? 8.324 6.347 -0.095 1.00 90.31 94 HIS A CA 1
ATOM 710 C C . HIS A 1 94 ? 7.900 7.557 0.763 1.00 90.31 94 HIS A C 1
ATOM 712 O O . HIS A 1 94 ? 8.582 7.898 1.725 1.00 90.31 94 HIS A O 1
ATOM 718 N N . GLY A 1 95 ? 6.765 8.187 0.447 1.00 81.19 95 GLY A N 1
ATOM 719 C CA . GLY A 1 95 ? 6.318 9.421 1.085 1.00 81.19 95 GLY A CA 1
ATOM 720 C C . GLY A 1 95 ? 7.068 10.655 0.564 1.00 81.19 95 GLY A C 1
ATOM 721 O O . GLY A 1 95 ? 7.898 10.551 -0.342 1.00 81.19 95 GLY A O 1
ATOM 722 N N . PRO A 1 96 ? 6.749 11.850 1.089 1.00 70.75 96 PRO A N 1
ATOM 723 C CA . PRO A 1 96 ? 7.555 13.037 0.847 1.00 70.75 96 PRO A CA 1
ATOM 724 C C . PRO A 1 96 ? 8.907 12.827 1.538 1.00 70.75 96 PRO A C 1
ATOM 726 O O . PRO A 1 96 ? 8.959 12.760 2.764 1.00 70.75 96 PRO A O 1
ATOM 729 N N . GLY A 1 97 ? 9.966 12.647 0.749 1.00 51.81 97 GLY A N 1
ATOM 730 C CA . GLY A 1 97 ? 11.338 12.571 1.262 1.00 51.81 97 GLY A CA 1
ATOM 731 C C . GLY A 1 97 ? 11.737 13.804 2.062 1.00 51.81 97 GLY A C 1
ATOM 732 O O . GLY A 1 97 ? 11.302 14.919 1.686 1.00 51.81 97 GLY A O 1
#

Secondary structure (DSSP, 8-state):
----HHHHHHHHHHHHHTT-------TTS-----HHHHHHHTTSSSPPEEEE-S-HHHHHH---TT-EE--GGGTTT-TTS-SSTTS-EEEE-S---

Sequence (97 aa):
MKNSPRALLAVLVALLLSAGSGICADPQGYEIIDTQQVKQMMGAEDKPLLAFTLSPIEFAIEHIPGSTCIPFELIGNYYEMPEDSADPIVFYCHGPG